Protein AF-A0A7S2N345-F1 (afdb_monomer_lite)

pLDDT: mean 84.98, std 17.03, range [34.22, 95.88]

Structure (mmCIF, N/CA/C/O backbone):
data_AF-A0A7S2N345-F1
#
_entry.id   AF-A0A7S2N345-F1
#
loop_
_atom_site.group_PDB
_atom_site.id
_atom_site.type_symbol
_atom_site.label_atom_id
_atom_site.label_alt_id
_atom_site.label_comp_id
_atom_site.label_asym_id
_atom_site.label_entity_id
_atom_site.label_seq_id
_atom_site.pdbx_PDB_ins_code
_atom_site.Cartn_x
_atom_site.Cartn_y
_atom_site.Cartn_z
_atom_site.occupancy
_atom_site.B_iso_or_equiv
_atom_site.auth_seq_id
_atom_site.auth_comp_id
_atom_site.auth_asym_id
_atom_site.auth_atom_id
_atom_site.pdbx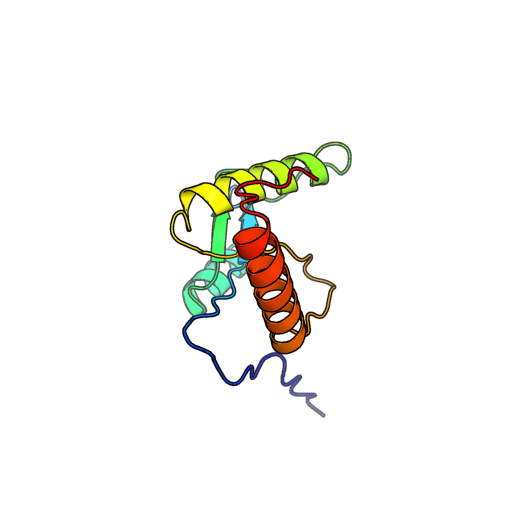_PDB_model_num
ATOM 1 N N . ALA A 1 1 ? 27.894 -22.822 4.785 1.00 34.69 1 ALA A N 1
ATOM 2 C CA . ALA A 1 1 ? 26.954 -22.567 5.894 1.00 34.69 1 ALA A CA 1
ATOM 3 C C . ALA A 1 1 ? 25.843 -21.655 5.382 1.00 34.69 1 ALA A C 1
ATOM 5 O O . ALA A 1 1 ? 26.085 -20.483 5.138 1.00 34.69 1 ALA A O 1
ATOM 6 N N . SER A 1 2 ? 24.671 -22.224 5.090 1.00 34.22 2 SER A N 1
ATOM 7 C CA . SER A 1 2 ? 23.513 -21.500 4.554 1.00 34.22 2 SER A CA 1
ATOM 8 C C . SER A 1 2 ? 22.766 -20.835 5.706 1.00 34.22 2 SER A C 1
ATOM 10 O O . SER A 1 2 ? 22.074 -21.521 6.458 1.00 34.22 2 SER A O 1
ATOM 12 N N . ALA A 1 3 ? 22.887 -19.517 5.846 1.00 34.34 3 ALA A N 1
ATOM 13 C CA . ALA A 1 3 ? 22.017 -18.745 6.721 1.00 34.34 3 ALA A CA 1
ATOM 14 C C . ALA A 1 3 ? 20.606 -18.733 6.110 1.00 34.34 3 ALA A C 1
ATOM 16 O O . ALA A 1 3 ? 20.299 -17.934 5.229 1.00 34.34 3 ALA A O 1
ATOM 17 N N . ARG A 1 4 ? 19.746 -19.660 6.549 1.00 37.62 4 ARG A N 1
ATOM 18 C CA . ARG A 1 4 ? 18.297 -19.527 6.371 1.00 37.62 4 ARG A CA 1
ATOM 19 C C . ARG A 1 4 ? 17.870 -18.333 7.210 1.00 37.62 4 ARG A C 1
ATOM 21 O O . ARG A 1 4 ? 17.692 -18.448 8.419 1.00 37.62 4 ARG A O 1
ATOM 28 N N . ALA A 1 5 ? 17.782 -17.178 6.571 1.00 34.62 5 ALA A N 1
ATOM 29 C CA . ALA A 1 5 ? 17.200 -16.006 7.176 1.00 34.62 5 ALA A CA 1
ATOM 30 C C . ALA A 1 5 ? 15.689 -16.247 7.279 1.00 34.62 5 ALA A C 1
ATOM 32 O O . ALA A 1 5 ? 14.946 -16.113 6.310 1.00 34.62 5 ALA A O 1
ATOM 33 N N . SER A 1 6 ? 15.259 -16.700 8.452 1.00 34.44 6 SER A N 1
ATOM 34 C CA . SER A 1 6 ? 13.862 -16.864 8.840 1.00 34.44 6 SER A CA 1
ATOM 35 C C . SER A 1 6 ? 13.209 -15.486 8.986 1.00 34.44 6 SER A C 1
ATOM 37 O O . SER A 1 6 ? 12.945 -15.029 10.096 1.00 34.44 6 SER A O 1
ATOM 39 N N . PHE A 1 7 ? 12.997 -14.780 7.880 1.00 39.06 7 PHE A N 1
ATOM 40 C CA . PHE A 1 7 ? 12.234 -13.539 7.878 1.00 39.06 7 PHE A CA 1
ATOM 41 C C . PHE A 1 7 ? 10.741 -13.867 7.740 1.00 39.06 7 PHE A C 1
ATOM 43 O O . PHE A 1 7 ? 10.329 -14.587 6.837 1.00 39.06 7 PHE A O 1
ATOM 50 N N . PHE A 1 8 ? 9.947 -13.323 8.667 1.00 42.38 8 PHE A N 1
ATOM 51 C CA . PHE A 1 8 ? 8.478 -13.305 8.682 1.00 42.38 8 PHE A 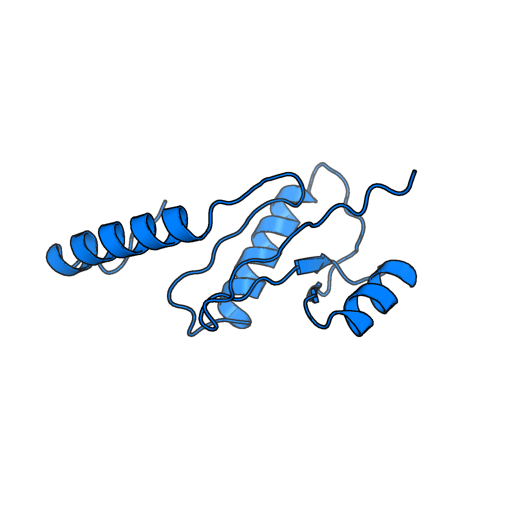CA 1
ATOM 52 C C . PHE A 1 8 ? 7.750 -14.623 8.979 1.00 42.38 8 PHE A C 1
ATOM 54 O O . PHE A 1 8 ? 6.948 -15.101 8.184 1.00 42.38 8 PHE A O 1
ATOM 61 N N . GLN A 1 9 ? 7.873 -15.128 10.208 1.00 41.31 9 GLN A N 1
ATOM 62 C CA . GLN A 1 9 ? 6.763 -15.879 10.804 1.00 41.31 9 GLN A CA 1
ATOM 63 C C . GLN A 1 9 ? 6.026 -14.985 11.807 1.00 41.31 9 GLN A C 1
ATOM 65 O O . GLN A 1 9 ? 6.145 -15.121 13.023 1.00 41.31 9 GLN A O 1
ATOM 70 N N . PHE A 1 10 ? 5.267 -14.020 11.278 1.00 50.16 10 PHE A N 1
ATOM 71 C CA . PHE A 1 10 ? 4.211 -13.386 12.058 1.00 50.16 10 PHE A CA 1
ATOM 72 C C . PHE A 1 10 ? 3.189 -14.484 12.368 1.00 50.16 10 PHE A C 1
ATOM 74 O O . PHE A 1 10 ? 2.649 -15.090 11.443 1.00 50.16 10 PHE A O 1
ATOM 81 N N . ARG A 1 11 ? 2.938 -14.797 13.646 1.00 48.34 11 ARG A N 1
ATOM 82 C CA . ARG A 1 11 ? 1.776 -15.625 14.004 1.00 48.34 11 ARG A CA 1
ATOM 83 C C . ARG A 1 11 ? 0.542 -14.850 13.539 1.00 48.34 11 ARG A C 1
ATOM 85 O O . ARG A 1 11 ? 0.228 -13.802 14.092 1.00 48.34 11 ARG A O 1
ATOM 92 N N . SER A 1 12 ? -0.050 -15.311 12.441 1.00 59.31 12 SER A N 1
ATOM 93 C CA . SER A 1 12 ? -0.956 -14.546 11.589 1.00 59.31 12 SER A CA 1
ATOM 94 C C . SER A 1 12 ? -2.257 -14.215 12.312 1.00 59.31 12 SER A C 1
ATOM 96 O O . SER A 1 12 ? -3.140 -15.065 12.414 1.00 59.31 12 SER A O 1
ATOM 98 N N . ASP A 1 13 ? -2.407 -12.975 12.780 1.00 71.69 13 ASP A N 1
ATOM 99 C CA . ASP A 1 13 ? -3.747 -12.409 12.910 1.00 71.69 13 ASP A CA 1
ATOM 100 C C . ASP A 1 13 ? -4.310 -12.321 11.480 1.00 71.69 13 ASP A C 1
ATOM 102 O O . ASP A 1 13 ? -3.774 -11.549 10.682 1.00 71.69 13 ASP A O 1
ATOM 106 N N . PRO A 1 14 ? -5.343 -13.105 11.113 1.00 75.81 14 PRO A N 1
ATOM 107 C CA . PRO A 1 14 ? -5.859 -13.144 9.743 1.00 75.81 14 PRO A CA 1
ATOM 108 C C . PRO A 1 14 ? -6.451 -11.798 9.299 1.00 75.81 14 PRO A C 1
ATOM 110 O O . PRO A 1 14 ? -6.729 -11.599 8.120 1.00 75.81 14 PRO A O 1
ATOM 113 N N . ARG A 1 15 ? -6.640 -10.860 10.235 1.00 84.19 15 ARG A N 1
ATOM 114 C CA . ARG A 1 15 ? -7.099 -9.494 9.968 1.00 84.19 15 ARG A CA 1
ATOM 115 C C . ARG A 1 15 ? -5.966 -8.566 9.528 1.00 84.19 15 ARG A C 1
ATOM 117 O O . ARG A 1 15 ? -6.238 -7.430 9.149 1.00 84.19 15 ARG A O 1
ATOM 124 N N . VAL A 1 16 ? -4.713 -9.014 9.600 1.00 87.81 16 VAL A N 1
ATOM 125 C CA . VAL A 1 16 ? -3.542 -8.266 9.141 1.00 87.81 16 VAL A CA 1
ATOM 126 C C . VAL A 1 16 ? -3.079 -8.849 7.817 1.00 87.81 16 VAL A C 1
ATOM 128 O O . VAL A 1 16 ? -2.725 -10.021 7.728 1.00 87.81 16 VAL A O 1
ATOM 131 N N . VAL A 1 17 ? -3.042 -8.005 6.790 1.00 90.50 17 VAL A N 1
ATOM 132 C CA . VAL A 1 17 ? -2.573 -8.384 5.458 1.00 90.50 17 VAL A CA 1
ATOM 133 C C . VAL A 1 17 ? -1.393 -7.498 5.087 1.00 90.50 17 VAL A C 1
ATOM 135 O O . VAL A 1 17 ? -1.500 -6.274 5.120 1.00 90.50 17 VAL A O 1
ATOM 138 N N . LEU A 1 18 ? -0.277 -8.122 4.712 1.00 91.31 18 LEU A N 1
ATOM 139 C CA . LEU A 1 18 ? 0.866 -7.445 4.108 1.00 91.31 18 LEU A CA 1
ATOM 140 C C . LEU A 1 18 ? 0.770 -7.569 2.586 1.00 91.31 18 LEU A C 1
ATOM 142 O O . LEU A 1 18 ? 0.480 -8.647 2.063 1.00 91.31 18 LEU A O 1
ATOM 146 N N . ARG A 1 19 ? 0.999 -6.460 1.882 1.00 93.62 19 ARG A N 1
ATOM 147 C CA . ARG A 1 19 ? 1.055 -6.414 0.419 1.00 93.62 19 ARG A CA 1
ATOM 148 C C . ARG A 1 19 ? 2.230 -5.563 -0.025 1.00 93.62 19 ARG A C 1
ATOM 150 O O . ARG A 1 19 ? 2.458 -4.494 0.539 1.00 93.62 19 ARG A O 1
ATOM 157 N N . ILE A 1 20 ? 2.919 -6.007 -1.068 1.00 94.31 20 ILE A N 1
ATOM 158 C CA . ILE A 1 20 ? 3.977 -5.237 -1.721 1.00 94.31 20 ILE A CA 1
ATOM 159 C C . ILE A 1 20 ? 3.335 -4.434 -2.852 1.00 94.31 20 ILE A C 1
ATOM 161 O O . ILE A 1 20 ? 2.611 -4.982 -3.678 1.00 94.31 20 ILE A O 1
ATOM 165 N N . VAL A 1 21 ? 3.572 -3.125 -2.911 1.00 94.62 21 VAL A N 1
ATOM 166 C CA . VAL A 1 21 ? 3.024 -2.267 -3.973 1.00 94.62 21 VAL A CA 1
ATOM 167 C C . VAL A 1 21 ? 4.165 -1.783 -4.856 1.00 94.62 21 VAL A C 1
ATOM 169 O O . VAL A 1 21 ? 4.986 -0.977 -4.428 1.00 94.62 21 VAL A O 1
ATOM 172 N N . LEU A 1 22 ? 4.202 -2.253 -6.104 1.00 94.12 22 LEU A N 1
ATOM 173 C CA . LEU A 1 22 ? 5.277 -1.962 -7.056 1.00 94.12 22 LEU A CA 1
ATOM 174 C C . LEU A 1 22 ? 4.750 -1.247 -8.296 1.00 94.12 22 LEU A C 1
ATOM 176 O O . LEU A 1 22 ? 3.612 -1.433 -8.719 1.00 94.12 22 LEU A O 1
ATOM 180 N N . ARG A 1 23 ? 5.605 -0.463 -8.951 1.00 93.06 23 ARG A N 1
ATOM 181 C CA . ARG A 1 23 ? 5.331 0.070 -10.292 1.00 93.06 23 ARG A CA 1
ATOM 182 C C . ARG A 1 23 ? 5.603 -1.023 -11.333 1.00 93.06 23 ARG A C 1
ATOM 184 O O . ARG A 1 23 ? 6.691 -1.585 -11.361 1.00 93.06 23 ARG A O 1
ATOM 191 N N . GLY A 1 24 ? 4.604 -1.357 -12.151 1.00 92.56 24 GLY A N 1
ATOM 192 C CA . GLY A 1 24 ? 4.599 -2.587 -12.952 1.00 92.56 24 GLY A CA 1
ATOM 193 C C . GLY A 1 24 ? 4.957 -2.455 -14.435 1.00 92.56 24 GLY A C 1
ATOM 194 O O . GLY A 1 24 ? 5.178 -3.477 -15.089 1.00 92.56 24 GLY A O 1
ATOM 195 N N . ILE A 1 25 ? 5.008 -1.249 -15.008 1.00 93.88 25 ILE A N 1
ATOM 196 C CA . ILE A 1 25 ? 5.401 -1.074 -16.418 1.00 93.88 25 ILE A CA 1
ATOM 197 C C . ILE A 1 25 ? 6.908 -1.319 -16.518 1.00 93.88 25 ILE A C 1
ATOM 199 O O . ILE A 1 25 ? 7.682 -0.681 -15.810 1.00 93.88 25 ILE A O 1
ATOM 203 N N . ASN A 1 26 ? 7.322 -2.242 -17.389 1.00 95.12 26 ASN A N 1
ATOM 204 C CA . ASN A 1 26 ? 8.716 -2.679 -17.550 1.00 95.12 26 ASN A CA 1
ATOM 205 C C . ASN A 1 26 ? 9.348 -3.307 -16.290 1.00 95.12 26 ASN A C 1
ATOM 207 O O . ASN A 1 26 ? 10.568 -3.331 -16.164 1.00 95.12 26 ASN A O 1
ATOM 211 N N . ALA A 1 27 ? 8.540 -3.826 -15.354 1.00 93.56 27 ALA A N 1
ATOM 212 C CA . ALA A 1 27 ? 9.057 -4.693 -14.293 1.00 93.56 27 ALA A CA 1
ATOM 213 C C . ALA A 1 27 ? 9.689 -5.957 -14.903 1.00 93.56 27 ALA A C 1
ATOM 215 O O . ALA A 1 27 ? 9.128 -6.510 -15.858 1.00 93.56 27 ALA A O 1
ATOM 216 N N . SER A 1 28 ? 10.826 -6.391 -14.349 1.00 95.12 28 SER A N 1
ATOM 217 C CA . SER A 1 28 ? 11.584 -7.549 -14.834 1.00 95.12 28 SER A CA 1
ATOM 218 C C . SER A 1 28 ? 10.807 -8.857 -14.677 1.00 95.12 28 SER A C 1
ATOM 220 O O . SER A 1 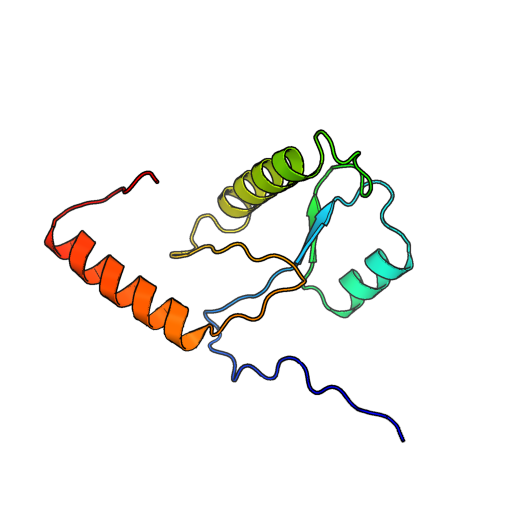28 ? 9.929 -8.980 -13.817 1.00 95.12 28 SER A O 1
ATOM 222 N N . ASP A 1 29 ? 11.160 -9.862 -15.478 1.00 95.69 29 ASP A N 1
ATOM 223 C CA . ASP A 1 29 ? 10.524 -11.181 -15.405 1.00 95.69 29 ASP A CA 1
ATOM 224 C C . ASP A 1 29 ? 10.738 -11.854 -14.049 1.00 95.69 29 ASP A C 1
ATOM 226 O O . ASP A 1 29 ? 9.826 -12.502 -13.543 1.00 95.69 29 ASP A O 1
ATOM 230 N N . ALA A 1 30 ? 11.893 -11.631 -13.413 1.00 95.88 30 ALA A N 1
ATOM 231 C CA . ALA A 1 30 ? 12.165 -12.113 -12.061 1.00 95.88 30 ALA A CA 1
ATOM 232 C C . ALA A 1 30 ? 11.114 -11.605 -11.057 1.00 95.88 30 ALA A C 1
ATOM 234 O O . ALA A 1 30 ? 10.474 -12.411 -10.387 1.00 95.88 30 ALA A O 1
ATOM 235 N N . VAL A 1 31 ? 10.852 -10.291 -11.041 1.00 93.56 31 VAL A N 1
ATOM 236 C CA . VAL A 1 31 ? 9.853 -9.669 -10.150 1.00 93.56 31 VAL A CA 1
ATOM 237 C C . VAL A 1 31 ? 8.439 -10.160 -10.467 1.00 93.56 31 VAL A C 1
ATOM 239 O O . VAL A 1 31 ? 7.638 -10.408 -9.568 1.00 93.56 31 VAL A O 1
ATOM 242 N N . ARG A 1 32 ? 8.105 -10.330 -11.752 1.00 93.38 32 ARG A N 1
ATOM 243 C CA . ARG A 1 32 ? 6.793 -10.859 -12.161 1.00 93.38 32 ARG A CA 1
ATOM 244 C C . ARG A 1 32 ? 6.599 -12.308 -11.727 1.00 93.38 32 ARG A C 1
ATOM 246 O O . ARG A 1 32 ? 5.503 -12.666 -11.303 1.00 93.38 32 ARG A O 1
ATOM 253 N N . ASN A 1 33 ? 7.634 -13.134 -11.849 1.00 95.50 33 ASN A N 1
ATOM 254 C CA . ASN A 1 33 ? 7.582 -14.541 -11.473 1.00 95.50 33 ASN A CA 1
ATOM 255 C C . ASN A 1 33 ? 7.486 -14.697 -9.955 1.00 95.50 33 ASN A C 1
ATOM 257 O O . ASN A 1 33 ? 6.614 -15.422 -9.489 1.00 95.50 33 ASN A O 1
ATOM 261 N N . GLU A 1 34 ? 8.292 -13.959 -9.190 1.00 94.31 34 GLU A N 1
ATOM 262 C CA . GLU A 1 34 ? 8.203 -13.910 -7.726 1.00 94.31 34 GLU A CA 1
ATOM 263 C C . GLU A 1 34 ? 6.806 -13.481 -7.260 1.00 94.31 34 GLU A C 1
ATOM 265 O O . GLU A 1 34 ? 6.148 -14.199 -6.509 1.00 94.31 34 GLU A O 1
ATOM 270 N N . SER A 1 35 ? 6.278 -12.389 -7.818 1.00 93.69 35 SER A N 1
ATOM 271 C CA . SER A 1 35 ? 4.919 -11.930 -7.520 1.00 93.69 35 SER A CA 1
ATOM 272 C C . SER A 1 35 ? 3.849 -12.994 -7.796 1.00 93.69 35 SER A C 1
ATOM 274 O O . SER A 1 35 ? 2.892 -13.097 -7.027 1.00 93.69 35 SER A O 1
ATOM 276 N N . ARG A 1 36 ? 3.973 -13.773 -8.880 1.00 92.94 36 ARG A N 1
ATOM 277 C CA . ARG A 1 36 ? 3.033 -14.865 -9.192 1.00 92.94 36 ARG A CA 1
ATOM 278 C C . ARG A 1 36 ? 3.143 -16.022 -8.205 1.00 92.94 36 ARG A C 1
ATOM 280 O O . ARG A 1 36 ? 2.124 -16.625 -7.893 1.00 92.94 36 ARG A O 1
ATOM 287 N N . MET A 1 37 ? 4.352 -16.328 -7.736 1.00 94.69 37 MET A N 1
ATOM 288 C CA . MET A 1 37 ? 4.586 -17.401 -6.767 1.00 94.69 37 MET A CA 1
ATOM 289 C C . MET A 1 37 ? 4.013 -17.062 -5.388 1.00 94.69 37 MET A C 1
ATOM 291 O O . MET A 1 37 ? 3.457 -17.942 -4.736 1.00 94.69 37 MET A O 1
ATOM 295 N N . HIS A 1 38 ? 4.111 -15.801 -4.957 1.00 92.44 38 HIS A N 1
ATOM 296 C CA . HIS A 1 38 ? 3.692 -15.389 -3.612 1.00 92.44 38 HIS A CA 1
ATOM 297 C C . HIS A 1 38 ? 2.275 -14.801 -3.541 1.00 92.44 38 HIS A C 1
ATOM 299 O O . HIS A 1 38 ? 1.628 -14.888 -2.498 1.00 92.44 38 HIS A O 1
ATOM 305 N N . GLY A 1 39 ? 1.754 -14.224 -4.630 1.00 92.00 39 GLY A N 1
ATOM 306 C CA . GLY A 1 39 ? 0.390 -13.678 -4.671 1.00 92.00 39 GLY A CA 1
ATOM 307 C C . GLY A 1 39 ? 0.157 -12.494 -3.720 1.00 92.00 39 GLY A C 1
ATOM 308 O O . GLY A 1 39 ? -0.974 -12.236 -3.303 1.00 92.00 39 GLY A O 1
ATOM 309 N N . ASP A 1 40 ? 1.217 -11.778 -3.350 1.00 93.06 40 ASP A N 1
ATOM 310 C CA . ASP A 1 40 ? 1.219 -10.713 -2.342 1.00 93.06 40 ASP A CA 1
ATOM 311 C C . ASP A 1 40 ? 1.500 -9.313 -2.909 1.00 93.06 40 ASP A C 1
ATOM 313 O O . ASP A 1 40 ? 1.487 -8.323 -2.173 1.00 93.06 40 ASP A O 1
ATOM 317 N N . THR A 1 41 ? 1.702 -9.214 -4.221 1.00 94.94 41 THR A N 1
ATOM 318 C CA . THR A 1 41 ? 2.133 -7.987 -4.889 1.00 94.94 41 THR A CA 1
ATOM 319 C C . THR A 1 41 ? 0.999 -7.337 -5.686 1.00 94.94 41 THR A C 1
ATOM 321 O O . THR A 1 41 ? 0.254 -7.999 -6.407 1.00 94.94 41 THR A O 1
ATOM 324 N N . VAL A 1 42 ? 0.897 -6.009 -5.608 1.00 94.94 42 VAL A N 1
ATOM 325 C CA . VAL A 1 42 ? -0.001 -5.170 -6.410 1.00 94.94 42 VAL A CA 1
ATOM 326 C C . VAL A 1 42 ? 0.833 -4.325 -7.369 1.00 94.94 42 VAL A C 1
ATOM 328 O O . VAL A 1 42 ? 1.607 -3.465 -6.946 1.00 94.94 42 VAL A O 1
ATOM 331 N N . PHE A 1 43 ? 0.647 -4.535 -8.673 1.00 95.31 43 PHE A N 1
ATOM 332 C CA . PHE A 1 43 ? 1.327 -3.754 -9.705 1.00 95.31 43 PHE A CA 1
ATOM 333 C C . PHE A 1 43 ? 0.525 -2.519 -10.120 1.00 95.31 43 PHE A C 1
ATOM 335 O O . PHE A 1 43 ? -0.583 -2.603 -10.651 1.00 95.31 43 PHE A O 1
ATOM 342 N N . LEU A 1 44 ? 1.135 -1.354 -9.952 1.00 94.81 44 LEU A N 1
ATOM 343 C CA . LEU A 1 44 ? 0.625 -0.072 -10.410 1.00 94.81 44 LEU A CA 1
ATOM 344 C C . LEU A 1 44 ? 0.921 0.125 -11.901 1.00 94.81 44 LEU A C 1
ATOM 346 O O . LEU A 1 44 ? 1.991 -0.240 -12.394 1.00 94.81 44 LEU A O 1
ATOM 350 N N . LYS A 1 45 ? 0.008 0.791 -12.615 1.00 92.88 45 LYS A N 1
ATOM 351 C CA . LYS A 1 45 ? 0.191 1.202 -14.019 1.00 92.88 45 LYS A CA 1
ATOM 352 C C . LYS A 1 45 ? 1.160 2.393 -14.122 1.00 92.88 45 LYS A C 1
ATOM 354 O O . LYS A 1 45 ? 0.748 3.514 -14.394 1.00 92.88 45 LYS A O 1
ATOM 359 N N . SER A 1 46 ? 2.435 2.157 -13.826 1.00 92.44 46 SER A N 1
ATOM 360 C CA . SER A 1 46 ? 3.498 3.168 -13.751 1.00 92.44 46 SER A CA 1
ATOM 361 C C . SER A 1 46 ? 4.861 2.537 -14.082 1.00 92.44 46 SER A C 1
ATOM 363 O O . SER A 1 46 ? 5.029 1.351 -13.781 1.00 92.44 46 SER A O 1
ATOM 365 N N . PRO A 1 47 ? 5.824 3.266 -14.684 1.00 93.44 47 PRO A N 1
ATOM 366 C CA . PRO A 1 47 ? 7.174 2.759 -14.960 1.00 93.44 47 PRO A CA 1
ATOM 367 C C . PRO A 1 47 ? 7.903 2.271 -13.704 1.00 93.44 47 PRO A C 1
ATOM 369 O O . PRO A 1 47 ? 7.978 2.984 -12.702 1.00 93.44 47 PRO A O 1
ATOM 372 N N . ALA A 1 48 ? 8.478 1.068 -13.768 1.00 89.12 48 ALA A N 1
ATOM 373 C CA . ALA A 1 48 ? 9.250 0.463 -12.683 1.00 89.12 48 ALA A CA 1
ATOM 374 C C . ALA A 1 48 ? 10.428 1.354 -12.258 1.00 89.12 48 ALA A C 1
ATOM 376 O O . ALA A 1 48 ? 10.693 1.511 -11.069 1.00 89.12 48 ALA A O 1
ATOM 377 N N . SER A 1 49 ? 11.062 2.033 -13.216 1.00 88.62 49 SER A N 1
ATOM 378 C CA . SER A 1 49 ? 12.095 3.040 -12.971 1.00 88.62 49 SER A CA 1
ATOM 379 C C . SER A 1 49 ? 11.533 4.452 -13.142 1.00 88.62 49 SER A C 1
ATOM 381 O O . SER A 1 49 ? 10.911 4.762 -14.156 1.00 88.62 49 SER A O 1
ATOM 383 N N . LEU A 1 50 ? 11.771 5.313 -12.151 1.00 87.44 50 LEU A N 1
ATOM 384 C CA . LEU A 1 50 ? 11.542 6.755 -12.230 1.00 87.44 50 LEU A CA 1
ATOM 385 C C . LEU A 1 50 ? 12.763 7.477 -11.660 1.00 87.44 50 LEU A C 1
ATOM 387 O O . LEU A 1 50 ? 13.349 7.038 -10.672 1.00 87.44 50 LEU A O 1
ATOM 391 N N . GLY A 1 51 ? 13.127 8.610 -12.262 1.00 87.56 51 GLY A N 1
ATOM 392 C CA . GLY A 1 51 ? 14.235 9.433 -11.779 1.00 87.56 51 GLY A CA 1
ATOM 393 C C . GLY A 1 51 ? 13.991 9.977 -10.366 1.00 87.56 51 GLY A C 1
ATOM 394 O O . GLY A 1 51 ? 12.855 10.274 -9.984 1.00 87.56 51 GLY A O 1
ATOM 395 N N . LYS A 1 52 ? 15.074 10.166 -9.601 1.00 87.56 52 LYS A N 1
ATOM 396 C CA . LYS A 1 52 ? 15.033 10.575 -8.183 1.00 87.56 52 LYS A CA 1
ATOM 397 C C . LYS A 1 52 ? 14.264 11.878 -7.925 1.00 87.56 52 LYS A C 1
ATOM 399 O O . LYS A 1 52 ? 13.641 12.005 -6.881 1.00 87.56 52 LYS A O 1
ATOM 404 N N . GLY A 1 53 ? 14.240 12.809 -8.883 1.00 90.44 53 GLY A N 1
ATOM 405 C CA . GLY A 1 53 ? 13.570 14.106 -8.716 1.00 90.44 53 GLY A CA 1
ATOM 406 C C . GLY A 1 53 ? 12.040 14.043 -8.612 1.00 90.44 53 GLY A C 1
ATOM 407 O O . GLY A 1 53 ? 11.432 14.950 -8.058 1.00 90.44 53 GLY A O 1
ATOM 408 N N . ARG A 1 54 ? 11.394 12.989 -9.134 1.00 87.94 54 ARG A N 1
ATOM 409 C CA . ARG A 1 54 ? 9.922 12.829 -9.085 1.00 87.94 54 ARG A CA 1
ATOM 410 C C . ARG A 1 54 ? 9.465 11.459 -8.591 1.00 87.94 54 ARG A C 1
ATOM 412 O O . ARG A 1 54 ? 8.310 11.319 -8.188 1.00 87.94 54 ARG A O 1
ATOM 419 N N . GLY A 1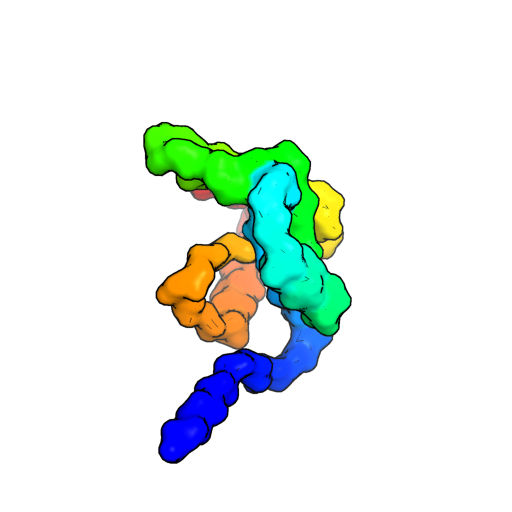 55 ? 10.343 10.457 -8.626 1.00 88.69 55 GLY A N 1
ATOM 420 C CA . GLY A 1 55 ? 10.044 9.070 -8.275 1.00 88.69 55 GLY A CA 1
ATOM 421 C C . GLY A 1 55 ? 9.423 8.905 -6.885 1.00 88.69 55 GLY A C 1
ATOM 422 O O . GLY A 1 55 ? 8.332 8.337 -6.810 1.00 88.69 55 GLY A O 1
ATOM 423 N N . PRO A 1 56 ? 10.033 9.428 -5.804 1.00 89.44 56 PRO A N 1
ATOM 424 C CA . PRO A 1 56 ? 9.516 9.251 -4.446 1.00 89.44 56 PRO A CA 1
ATOM 425 C C . PRO A 1 56 ? 8.105 9.820 -4.257 1.00 89.44 56 PRO A C 1
ATOM 427 O O . PRO A 1 56 ? 7.189 9.086 -3.887 1.00 89.44 56 PRO A O 1
ATOM 430 N N . LEU A 1 57 ? 7.890 11.092 -4.615 1.00 90.88 57 LEU A N 1
ATOM 431 C CA . LEU A 1 57 ? 6.576 11.738 -4.505 1.00 90.88 57 LEU A CA 1
ATOM 432 C C . LEU A 1 57 ? 5.516 11.010 -5.342 1.00 90.88 57 LEU A C 1
ATOM 434 O O . LEU A 1 57 ? 4.423 10.723 -4.856 1.00 90.88 57 LEU A O 1
ATOM 438 N N . THR A 1 58 ? 5.855 10.660 -6.586 1.00 92.12 58 THR A N 1
ATOM 439 C CA . THR A 1 58 ? 4.947 9.920 -7.475 1.00 92.12 58 THR A CA 1
ATOM 440 C C . THR A 1 58 ? 4.554 8.578 -6.862 1.00 92.12 58 THR A C 1
ATOM 442 O O . THR A 1 58 ? 3.385 8.205 -6.898 1.00 92.12 58 THR A O 1
ATOM 445 N N . SER A 1 59 ? 5.509 7.872 -6.256 1.00 91.50 59 SER A N 1
ATOM 446 C CA . SER A 1 59 ? 5.274 6.570 -5.627 1.00 91.50 59 SER A CA 1
ATOM 447 C C . SER A 1 59 ? 4.366 6.685 -4.416 1.00 91.50 59 SER A C 1
ATOM 449 O O . SER A 1 59 ? 3.423 5.911 -4.301 1.00 91.50 59 SER A O 1
ATOM 451 N N . THR A 1 60 ? 4.589 7.678 -3.555 1.00 92.50 60 THR A N 1
ATOM 452 C CA . THR A 1 60 ? 3.734 7.923 -2.387 1.00 92.50 60 THR A CA 1
ATOM 453 C C . THR A 1 60 ? 2.305 8.271 -2.801 1.00 92.50 60 THR A C 1
ATOM 455 O O . THR A 1 60 ? 1.359 7.687 -2.276 1.00 92.50 60 THR A O 1
ATOM 458 N N . LEU A 1 61 ? 2.121 9.143 -3.798 1.00 94.56 61 LEU A N 1
ATOM 459 C CA . LEU A 1 61 ? 0.787 9.484 -4.306 1.00 94.56 61 LEU A CA 1
ATOM 460 C C . LEU A 1 61 ? 0.084 8.284 -4.952 1.00 94.56 61 LEU A C 1
ATOM 462 O O . LEU A 1 61 ? -1.115 8.082 -4.757 1.00 94.56 61 LEU A O 1
ATOM 466 N N . GLN A 1 62 ? 0.812 7.480 -5.729 1.00 94.81 62 GLN A N 1
ATOM 467 C CA . GLN A 1 62 ? 0.255 6.279 -6.345 1.00 94.81 62 GLN A CA 1
ATOM 468 C C . GLN A 1 62 ? -0.079 5.208 -5.303 1.00 94.81 62 GLN A C 1
ATOM 470 O O . GLN A 1 62 ? -1.130 4.580 -5.413 1.00 94.81 62 GLN A O 1
ATOM 475 N N . TRP A 1 63 ? 0.763 5.040 -4.281 1.00 94.88 63 TRP A N 1
ATOM 476 C CA . TRP A 1 63 ? 0.498 4.157 -3.150 1.00 94.88 63 TRP A CA 1
ATOM 477 C C . TRP A 1 63 ? -0.770 4.584 -2.410 1.00 94.88 63 TRP A C 1
ATOM 479 O O . TRP A 1 63 ? -1.657 3.758 -2.225 1.00 94.88 63 TRP A O 1
ATOM 489 N N . LEU A 1 64 ? -0.921 5.873 -2.086 1.00 94.06 64 LEU A N 1
ATOM 490 C CA . LEU A 1 64 ? -2.103 6.381 -1.383 1.00 94.06 64 LEU A CA 1
ATOM 491 C C . LEU A 1 64 ? -3.388 6.152 -2.193 1.00 94.06 64 LEU A C 1
ATOM 493 O O . LEU A 1 64 ? -4.391 5.677 -1.664 1.00 94.06 64 LEU A O 1
ATOM 497 N N . ARG A 1 65 ? -3.346 6.424 -3.505 1.00 94.88 65 ARG A N 1
ATOM 498 C CA . ARG A 1 65 ? -4.465 6.144 -4.424 1.00 94.88 65 ARG A CA 1
ATOM 499 C C . ARG A 1 65 ? -4.767 4.652 -4.551 1.00 94.88 65 ARG A C 1
ATOM 501 O O . ARG A 1 65 ? -5.917 4.280 -4.758 1.00 94.88 65 ARG A O 1
ATOM 508 N N . CYS A 1 66 ? -3.745 3.803 -4.497 1.00 95.25 66 CYS A N 1
ATOM 509 C CA . CYS A 1 66 ? -3.919 2.357 -4.494 1.00 95.25 66 CYS A CA 1
ATOM 510 C C . CYS A 1 66 ? -4.590 1.909 -3.200 1.00 95.25 66 CYS A C 1
ATOM 512 O O . CYS A 1 66 ? -5.571 1.177 -3.258 1.00 95.25 66 CYS A O 1
ATOM 514 N N . ALA A 1 67 ? -4.100 2.388 -2.057 1.00 94.00 67 ALA A N 1
ATOM 515 C CA . ALA A 1 67 ? -4.587 2.019 -0.741 1.00 94.00 67 ALA A CA 1
ATOM 516 C C . ALA A 1 67 ? -6.089 2.278 -0.588 1.00 94.00 67 ALA A C 1
ATOM 518 O O . ALA A 1 67 ? -6.840 1.364 -0.252 1.00 94.00 67 ALA A O 1
ATOM 519 N N . SER A 1 68 ? -6.536 3.489 -0.934 1.00 92.25 68 SER A N 1
ATOM 520 C CA . SER A 1 68 ? -7.948 3.868 -0.827 1.00 92.25 68 SER A CA 1
ATOM 521 C C . SER A 1 68 ? -8.869 3.084 -1.766 1.00 92.25 68 SER A C 1
ATOM 523 O O . SER A 1 68 ? -10.033 2.866 -1.444 1.00 92.25 68 SER A O 1
ATOM 525 N N . ARG A 1 69 ? -8.367 2.641 -2.925 1.00 94.12 69 ARG A N 1
ATOM 526 C CA . ARG A 1 69 ? -9.161 1.906 -3.924 1.00 94.12 69 ARG A CA 1
ATOM 527 C C . ARG A 1 69 ? -9.163 0.399 -3.714 1.00 94.12 69 ARG A C 1
ATOM 529 O O . ARG A 1 69 ? -10.179 -0.238 -3.962 1.00 94.12 69 ARG A O 1
ATOM 536 N N . ALA A 1 70 ? -8.024 -0.172 -3.337 1.00 93.06 70 ALA A N 1
ATOM 537 C CA . ALA A 1 70 ? -7.856 -1.612 -3.184 1.00 93.06 70 ALA A CA 1
ATOM 538 C C . ALA A 1 70 ? -8.424 -2.113 -1.851 1.00 93.06 70 ALA A C 1
ATOM 540 O O . ALA A 1 70 ? -8.921 -3.235 -1.789 1.00 93.06 70 ALA A O 1
ATOM 541 N N . TRP A 1 71 ? -8.381 -1.280 -0.804 1.00 93.06 71 TRP A N 1
ATOM 542 C CA . TRP A 1 71 ? -8.822 -1.652 0.542 1.00 93.06 71 TRP A CA 1
ATOM 543 C C . TRP A 1 71 ? -9.773 -0.610 1.154 1.00 93.06 71 TRP A C 1
ATOM 545 O O . TRP A 1 71 ? -9.509 -0.107 2.244 1.00 93.06 71 TRP A O 1
ATOM 555 N N . PRO A 1 72 ? -10.907 -0.295 0.498 1.00 92.56 72 PRO A N 1
ATOM 556 C CA . PRO A 1 72 ? -11.818 0.760 0.952 1.00 92.56 72 PRO A CA 1
ATOM 557 C C . PRO A 1 72 ? -12.482 0.458 2.304 1.00 92.56 72 PRO A C 1
ATOM 559 O O . PRO A 1 72 ? -12.914 1.374 2.993 1.00 92.56 72 PRO A O 1
ATOM 562 N N . ALA A 1 73 ? -12.564 -0.818 2.691 1.00 90.94 73 ALA A N 1
ATOM 563 C CA . ALA A 1 73 ? -13.141 -1.255 3.961 1.00 90.94 73 ALA A CA 1
ATOM 564 C C . ALA A 1 73 ? -12.092 -1.477 5.068 1.00 90.94 73 ALA A C 1
ATOM 566 O O . ALA A 1 73 ? -12.442 -1.896 6.171 1.00 90.94 73 ALA A O 1
ATOM 567 N N . ALA A 1 74 ? -10.800 -1.258 4.792 1.00 91.25 74 ALA A N 1
ATOM 568 C CA . ALA A 1 74 ? -9.771 -1.446 5.805 1.00 91.25 74 ALA A CA 1
ATOM 569 C C . ALA A 1 74 ? -9.860 -0.339 6.860 1.00 91.25 74 ALA A C 1
ATOM 571 O O . ALA A 1 74 ? -9.780 0.843 6.538 1.00 91.25 74 ALA A O 1
ATOM 572 N N . LYS A 1 75 ? -9.970 -0.731 8.136 1.00 89.19 75 LYS A N 1
ATOM 573 C CA . LYS A 1 75 ? -9.996 0.224 9.256 1.00 89.19 75 LYS A CA 1
ATOM 574 C C . LYS A 1 75 ? -8.685 1.007 9.380 1.00 89.19 75 LYS A C 1
ATOM 576 O O . LYS A 1 75 ? -8.701 2.176 9.740 1.00 89.19 75 LYS A O 1
ATOM 581 N N . TYR A 1 76 ? -7.561 0.356 9.082 1.00 90.31 76 TYR A N 1
ATOM 582 C CA . TYR A 1 76 ? -6.232 0.955 9.111 1.00 90.31 76 TYR A CA 1
ATOM 583 C C . TYR A 1 76 ? -5.467 0.551 7.855 1.00 90.31 76 TYR A C 1
ATOM 585 O O . TYR A 1 76 ? -5.486 -0.618 7.468 1.00 90.31 76 TYR A O 1
ATOM 593 N N . VAL A 1 77 ? -4.757 1.503 7.255 1.00 92.50 77 VAL A N 1
ATOM 594 C CA . VAL A 1 77 ? -3.811 1.251 6.165 1.00 92.50 77 VAL A CA 1
ATOM 595 C C . VAL A 1 77 ? -2.513 1.975 6.489 1.00 92.50 77 VAL A C 1
ATOM 597 O O . VAL A 1 77 ? -2.519 3.176 6.746 1.00 92.50 77 VAL A O 1
ATOM 600 N N . GLY A 1 78 ? -1.406 1.236 6.504 1.00 91.94 78 GLY A N 1
ATOM 601 C CA . GLY A 1 78 ? -0.073 1.769 6.771 1.00 91.94 78 GLY A CA 1
ATOM 602 C C . GLY A 1 78 ? 0.849 1.579 5.574 1.00 91.94 78 GLY A C 1
ATOM 603 O O . GLY A 1 78 ? 0.739 0.584 4.855 1.00 91.94 78 GLY A O 1
ATOM 604 N N . LYS A 1 79 ? 1.763 2.531 5.378 1.00 94.19 79 LYS A N 1
ATOM 605 C CA . LYS A 1 79 ? 2.889 2.416 4.447 1.00 94.19 79 LYS A CA 1
ATOM 606 C C . LYS A 1 79 ? 4.167 2.207 5.246 1.00 94.19 79 LYS A C 1
ATOM 608 O O . LYS A 1 79 ? 4.354 2.846 6.277 1.00 94.19 79 LYS A O 1
ATOM 613 N N . ALA A 1 80 ? 5.051 1.379 4.720 1.00 92.56 80 ALA A N 1
ATOM 614 C CA . ALA A 1 80 ? 6.436 1.296 5.139 1.00 92.56 80 ALA A CA 1
ATOM 615 C C . ALA A 1 80 ? 7.324 1.166 3.902 1.00 92.56 80 ALA A C 1
ATOM 617 O O . ALA A 1 80 ? 6.845 0.749 2.843 1.00 92.56 80 ALA A O 1
ATOM 618 N N . GLU A 1 81 ? 8.583 1.564 4.039 1.00 89.19 81 GLU A N 1
ATOM 619 C CA . GLU A 1 81 ? 9.609 1.304 3.030 1.00 89.19 81 GLU A CA 1
ATOM 620 C C . GLU A 1 81 ? 10.129 -0.142 3.175 1.00 89.19 81 GLU A C 1
ATOM 622 O O . GLU A 1 81 ? 9.782 -0.854 4.120 1.00 89.19 81 GLU A O 1
ATOM 627 N N . ASP A 1 82 ? 10.900 -0.622 2.207 1.00 88.50 82 ASP A N 1
ATOM 628 C CA . ASP A 1 82 ? 11.393 -2.005 2.142 1.00 8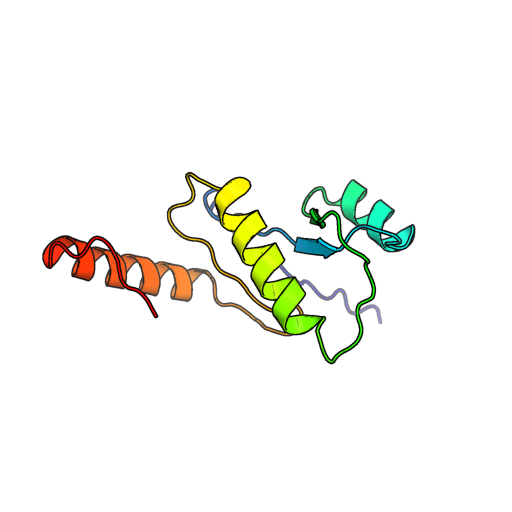8.50 82 ASP A CA 1
ATOM 629 C C . ASP A 1 82 ? 12.603 -2.281 3.050 1.00 88.50 82 ASP A C 1
ATOM 631 O O . ASP A 1 82 ? 12.957 -3.436 3.286 1.00 88.50 82 ASP A O 1
ATOM 635 N N . ASP A 1 83 ? 13.205 -1.232 3.600 1.00 92.00 83 ASP A N 1
ATOM 636 C CA . ASP A 1 83 ? 14.385 -1.267 4.460 1.00 92.00 83 ASP A CA 1
ATOM 637 C C . ASP A 1 83 ? 14.071 -1.065 5.953 1.00 92.00 83 ASP A C 1
ATOM 639 O O . ASP A 1 83 ? 14.987 -0.954 6.773 1.00 92.00 83 ASP A O 1
ATOM 643 N N . VAL A 1 84 ? 12.789 -1.057 6.339 1.00 91.44 84 VAL A N 1
ATOM 644 C CA . VAL A 1 84 ? 12.370 -0.881 7.737 1.00 91.44 84 VAL A CA 1
ATOM 645 C C . VAL A 1 84 ? 11.799 -2.152 8.357 1.00 91.44 84 VAL A C 1
ATOM 647 O O . VAL A 1 84 ? 11.158 -2.981 7.713 1.00 91.44 84 VAL A O 1
ATOM 650 N N . TRP A 1 85 ? 11.974 -2.273 9.673 1.00 91.88 85 TRP A N 1
ATOM 651 C CA . TRP A 1 85 ? 11.319 -3.296 10.479 1.00 91.88 85 TRP A CA 1
ATOM 652 C C . TRP A 1 85 ? 10.117 -2.712 11.229 1.00 91.88 85 TRP A C 1
ATOM 654 O O . TRP A 1 85 ? 10.203 -1.632 11.812 1.00 91.88 85 TRP A O 1
ATOM 664 N N . ILE A 1 86 ? 8.998 -3.443 11.248 1.00 88.56 86 ILE A N 1
ATOM 665 C CA . ILE A 1 86 ? 7.753 -3.006 11.893 1.00 88.56 86 ILE A CA 1
ATOM 666 C C . ILE A 1 86 ? 7.335 -4.003 12.968 1.00 88.56 86 ILE A C 1
ATOM 668 O O . ILE A 1 86 ? 7.030 -5.163 12.679 1.00 88.56 86 ILE A O 1
ATOM 672 N N . HIS A 1 87 ? 7.185 -3.519 14.202 1.00 90.75 87 HIS A N 1
ATOM 673 C CA . HIS A 1 87 ? 6.535 -4.282 15.263 1.00 90.75 87 HIS A CA 1
ATOM 674 C C . HIS A 1 87 ? 5.007 -4.163 15.180 1.00 90.75 87 HIS A C 1
ATOM 676 O O . HIS A 1 87 ? 4.375 -3.403 15.919 1.00 90.75 87 HIS A O 1
ATOM 682 N N . VAL A 1 88 ? 4.397 -4.923 14.270 1.00 88.50 88 VAL A N 1
ATOM 683 C CA . VAL A 1 88 ? 2.948 -4.884 13.997 1.00 88.50 88 VAL A CA 1
ATOM 684 C C . VAL A 1 88 ? 2.063 -4.966 15.256 1.00 88.50 88 VAL A C 1
ATOM 686 O O . VAL A 1 88 ? 1.113 -4.187 15.330 1.00 88.50 88 VAL A O 1
ATOM 689 N N . PRO A 1 89 ? 2.327 -5.817 16.274 1.00 89.31 89 PRO A N 1
ATOM 690 C CA . PRO A 1 89 ? 1.443 -5.917 17.434 1.00 89.31 89 PRO A CA 1
ATOM 691 C C . PRO A 1 89 ? 1.397 -4.614 18.237 1.00 89.31 89 PRO A C 1
ATOM 693 O O . PRO A 1 89 ? 0.315 -4.161 18.611 1.00 89.31 89 PRO A O 1
ATOM 696 N N . SER A 1 90 ? 2.550 -3.968 18.443 1.00 90.06 90 SER A N 1
ATOM 697 C CA . SER A 1 90 ? 2.611 -2.673 19.133 1.00 90.06 90 SER A CA 1
ATOM 698 C C . SER A 1 90 ? 1.967 -1.562 18.316 1.00 90.06 90 SER A C 1
ATOM 700 O O . SER A 1 90 ? 1.223 -0.764 18.880 1.00 90.06 90 SER A O 1
ATOM 702 N N . VAL A 1 91 ? 2.193 -1.532 16.998 1.00 91.56 91 VAL A N 1
ATOM 703 C CA . VAL A 1 91 ? 1.551 -0.548 16.111 1.00 91.56 91 VAL A CA 1
ATOM 704 C C . VAL A 1 91 ? 0.029 -0.674 16.188 1.00 91.56 91 VAL A C 1
ATOM 706 O O . VAL A 1 91 ? -0.660 0.317 16.406 1.00 91.56 91 VAL A O 1
ATOM 709 N N . LEU A 1 92 ? -0.511 -1.892 16.095 1.00 90.56 92 LEU A N 1
ATOM 710 C CA . LEU A 1 92 ? -1.952 -2.124 16.201 1.00 90.56 92 LEU A CA 1
ATOM 711 C C . LEU A 1 92 ? -2.508 -1.763 17.577 1.00 90.56 92 LEU A C 1
ATOM 713 O O . LEU A 1 92 ? -3.590 -1.185 17.656 1.00 90.56 92 LEU A O 1
ATOM 717 N N . SER A 1 93 ? -1.788 -2.095 18.652 1.00 91.38 93 SER A N 1
ATOM 718 C CA . SER A 1 93 ? -2.184 -1.709 20.008 1.00 91.38 93 SER A CA 1
ATOM 719 C C . SER A 1 93 ? -2.278 -0.190 20.141 1.00 91.38 93 SER A C 1
ATOM 721 O O . SER A 1 93 ? -3.254 0.315 20.690 1.00 91.38 93 SER A O 1
ATOM 723 N N . SER A 1 94 ? -1.298 0.537 19.597 1.00 93.44 94 SER A N 1
ATOM 724 C CA . SER A 1 94 ? -1.279 2.000 19.607 1.00 93.44 94 SER A CA 1
ATOM 725 C C . SER A 1 94 ? -2.431 2.588 18.786 1.00 93.44 94 SER A C 1
ATOM 727 O O . SER A 1 94 ? -3.183 3.403 19.310 1.00 93.44 94 SER A O 1
ATOM 729 N N . LEU A 1 95 ? -2.648 2.113 17.555 1.00 91.88 95 LEU A N 1
ATOM 730 C CA . LEU A 1 95 ? -3.736 2.586 16.688 1.00 91.88 95 LEU A CA 1
ATOM 731 C C . LEU A 1 95 ? -5.126 2.362 17.298 1.00 91.88 95 LEU A C 1
ATOM 733 O O . LEU A 1 95 ? -6.002 3.216 17.174 1.00 91.88 95 LEU A O 1
ATOM 737 N N . ARG A 1 96 ? -5.339 1.223 17.968 1.00 91.75 96 ARG A N 1
ATOM 738 C CA . ARG A 1 96 ? -6.608 0.918 18.648 1.00 91.75 96 ARG A CA 1
ATOM 739 C C . ARG A 1 96 ? -6.843 1.846 19.836 1.00 91.75 96 ARG A C 1
ATOM 741 O O . ARG A 1 96 ? -7.919 2.426 19.925 1.00 91.75 96 ARG A O 1
ATOM 748 N N . ALA A 1 97 ? -5.831 2.036 20.682 1.00 93.25 97 ALA A N 1
ATOM 749 C CA . ALA A 1 97 ? -5.921 2.944 21.823 1.00 93.25 97 ALA A CA 1
ATOM 750 C C . ALA A 1 97 ? -6.170 4.396 21.378 1.00 93.25 97 ALA A C 1
ATOM 752 O O . ALA A 1 97 ? -7.014 5.081 21.950 1.00 93.25 97 ALA A O 1
ATOM 753 N N . SER A 1 98 ? -5.492 4.858 20.321 1.00 91.56 98 SER A N 1
ATOM 754 C CA . SER A 1 98 ? -5.740 6.180 19.739 1.00 91.56 98 SER A CA 1
ATOM 755 C C . SER A 1 98 ? -7.165 6.302 19.204 1.00 91.56 98 SER A C 1
ATOM 757 O O . SER A 1 98 ? -7.837 7.281 19.513 1.00 91.56 98 SER A O 1
ATOM 759 N N . GLN A 1 99 ? -7.661 5.302 18.468 1.00 90.88 99 GLN A N 1
ATOM 760 C CA . GLN A 1 99 ? -9.032 5.314 17.954 1.00 90.88 99 GLN A CA 1
ATOM 761 C C . GLN A 1 99 ? -10.069 5.400 19.082 1.00 90.88 99 GLN A C 1
ATOM 763 O O . GLN A 1 99 ? -10.977 6.214 18.995 1.00 90.88 99 GLN A O 1
ATOM 768 N N . GLU A 1 100 ? -9.906 4.640 20.169 1.00 92.75 100 GLU A N 1
ATOM 769 C CA . GLU A 1 100 ? -10.809 4.710 21.329 1.00 92.75 100 GLU A CA 1
ATOM 770 C C . GLU A 1 100 ? -10.863 6.103 21.969 1.00 92.75 100 GLU A C 1
ATOM 772 O O . GLU A 1 100 ? -11.875 6.484 22.559 1.00 92.75 100 GLU A O 1
ATOM 777 N N . VAL A 1 101 ? -9.768 6.864 21.917 1.00 92.94 101 VAL A N 1
ATOM 778 C CA . VAL A 1 101 ? -9.754 8.256 22.387 1.00 92.94 101 VAL A CA 1
ATOM 779 C C . VAL A 1 101 ? -10.498 9.159 21.404 1.00 92.94 101 VAL A C 1
ATOM 781 O O . VAL A 1 101 ? -11.323 9.959 21.836 1.00 92.94 101 VAL A O 1
ATOM 784 N N . LEU A 1 102 ? -10.257 9.016 20.099 1.00 91.00 102 LEU A N 1
ATOM 785 C CA . LEU A 1 102 ? -10.939 9.813 19.073 1.00 91.00 102 LEU A CA 1
ATOM 786 C C . LEU A 1 102 ? -12.452 9.586 19.071 1.00 91.00 102 LEU A C 1
ATOM 788 O O . LEU A 1 102 ? -13.208 10.554 19.008 1.00 91.00 102 LEU A O 1
ATOM 792 N N . ASP A 1 103 ? -12.883 8.335 19.228 1.00 91.25 103 ASP A N 1
ATOM 793 C CA . ASP A 1 103 ? -14.294 7.960 19.311 1.00 91.25 103 ASP A CA 1
ATOM 794 C C . ASP A 1 103 ? -14.963 8.626 20.527 1.00 91.25 103 ASP A C 1
ATOM 796 O O . ASP A 1 103 ? -16.050 9.190 20.413 1.00 91.25 103 ASP A O 1
ATOM 800 N N . ARG A 1 104 ? -14.279 8.652 21.683 1.00 94.12 104 ARG A N 1
ATOM 801 C CA . ARG A 1 104 ? -14.752 9.352 22.894 1.00 94.12 104 ARG A CA 1
ATOM 802 C C . ARG A 1 104 ? -14.858 10.864 22.712 1.00 94.12 104 ARG A C 1
ATOM 804 O O . ARG A 1 104 ? -15.727 11.486 23.315 1.00 94.12 104 ARG A O 1
ATOM 811 N N . LEU A 1 105 ? -13.978 11.448 21.904 1.00 94.25 105 LEU A N 1
ATOM 812 C CA . LEU A 1 105 ? -13.982 12.876 21.587 1.00 94.25 105 LEU A CA 1
ATOM 813 C C . LEU A 1 105 ? -14.909 13.227 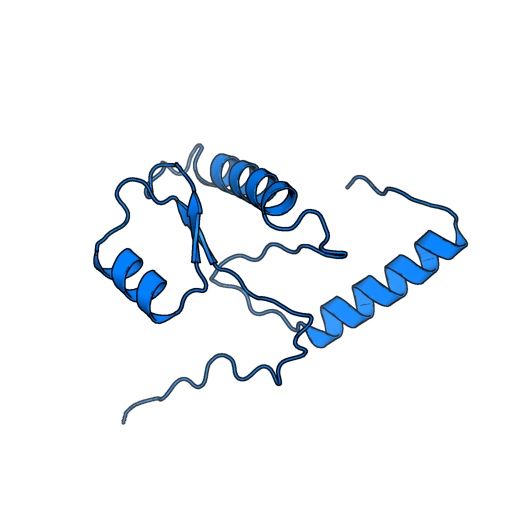20.412 1.00 94.25 105 LEU A C 1
ATOM 815 O O . LEU A 1 105 ? -15.005 14.399 20.055 1.00 94.25 105 LEU A O 1
ATOM 819 N N . ASN A 1 106 ? -15.585 12.239 19.813 1.00 91.06 106 ASN A N 1
ATOM 820 C CA . ASN A 1 106 ? -16.399 12.392 18.606 1.00 91.06 106 ASN A CA 1
ATOM 821 C C . ASN A 1 106 ? -15.629 13.039 17.432 1.00 91.06 106 ASN A C 1
ATOM 823 O O . ASN A 1 106 ? -16.176 13.826 16.659 1.00 91.06 106 ASN A O 1
ATOM 827 N N . VAL A 1 107 ? -14.336 12.719 17.308 1.00 86.81 107 VAL A N 1
ATOM 828 C CA . VAL A 1 107 ? -13.475 13.179 16.212 1.00 86.81 107 VAL A CA 1
ATOM 829 C C . VAL A 1 107 ? -13.447 12.105 15.131 1.00 86.81 107 VAL A C 1
ATOM 831 O O . VAL A 1 107 ? -12.825 11.059 15.293 1.00 86.81 107 VAL A O 1
ATOM 834 N N . SER A 1 108 ? -14.106 12.372 14.005 1.00 76.25 108 SER A N 1
ATOM 835 C CA . SER A 1 108 ? -14.182 11.433 12.878 1.00 76.25 108 SER A CA 1
ATOM 836 C C . SER A 1 108 ? -12.978 11.496 11.936 1.00 76.25 108 SER A C 1
ATOM 838 O O . SER A 1 108 ? -12.695 10.520 11.241 1.00 76.25 108 SER A O 1
ATOM 840 N N . HIS A 1 109 ? -12.254 12.620 11.908 1.00 69.44 109 HIS A N 1
ATOM 841 C CA . HIS A 1 109 ? -11.127 12.835 11.002 1.00 69.44 109 HIS A CA 1
ATOM 842 C C . HIS A 1 109 ? -10.010 13.638 11.675 1.00 69.44 109 HIS A C 1
ATOM 844 O O . HIS A 1 109 ? -10.245 14.726 12.196 1.00 69.44 109 HIS A O 1
ATOM 850 N N . LEU A 1 110 ? -8.783 13.124 11.592 1.00 66.56 110 LEU A N 1
ATOM 851 C CA . LEU A 1 110 ? -7.563 13.903 11.774 1.00 66.56 110 LEU A CA 1
ATOM 852 C C . LEU A 1 110 ? -6.853 13.997 10.428 1.00 66.56 110 LEU A C 1
ATOM 854 O O . LEU A 1 110 ? -6.633 12.983 9.768 1.00 66.56 110 LEU A O 1
ATOM 858 N N . TYR A 1 111 ? -6.497 15.215 10.041 1.00 54.88 111 TYR A N 1
ATOM 859 C CA . TYR A 1 111 ? -5.609 15.469 8.916 1.00 54.88 111 TYR A CA 1
ATOM 860 C C . TYR A 1 111 ? -4.234 15.807 9.499 1.00 54.88 111 TYR A C 1
ATOM 862 O O . TYR A 1 111 ? -4.127 16.754 10.280 1.00 54.88 111 TYR A O 1
ATOM 870 N N . TRP A 1 112 ? -3.218 15.016 9.158 1.00 47.75 112 TRP A N 1
ATOM 871 C CA . TRP A 1 112 ? -1.804 15.293 9.424 1.00 47.75 112 TRP A CA 1
ATOM 872 C C . TRP A 1 112 ? -1.034 15.375 8.109 1.00 47.75 112 TRP A C 1
ATOM 874 O O . TRP A 1 112 ? -1.398 14.636 7.161 1.00 47.75 112 TRP A O 1
#

Sequence (112 aa):
ASARASFFQFRSDPRVVLRIVLRGINASDAVRNESRMHGDTVFLKSPASLGKGRGPLTSTLQWLRCASRAWPAAKYVGKAEDDVWIHVPSVLSSLRASQEVLDRLNVSHLYW

Radius of gyration: 17.06 Å; chains: 1; bounding box: 43×38×40 Å

Organism: NCBI:txid156173

Foldseek 3Di:
DDPPPPPDPDVDPVLDAAAAEAAPVPDDPVVVVVCVVVVRYDHDPHDRDDDPVCVVVVSVVSVVVCCCVVCVPRPDDDDDDPPDDDPVVVVVVVVVVVVVVCVVVVNPDDDD

Secondary structure (DSSP, 8-state):
-------------TT----EEEEEET--HHHHHHHHHH--EEEEEEES---TTTHHHHHHHHHHHHHHHH-TT-S------TT----HHHHHHHHHHHHHHHHHTT------